Protein AF-A0A3C1FXW2-F1 (afdb_monomer_lite)

Structure (mmCIF, N/CA/C/O backbone):
data_AF-A0A3C1FXW2-F1
#
_entry.id   AF-A0A3C1FXW2-F1
#
loop_
_atom_site.group_PDB
_atom_site.id
_atom_site.type_symbol
_atom_site.label_atom_id
_atom_site.label_alt_id
_atom_site.label_comp_id
_atom_site.label_asym_id
_atom_site.label_entity_id
_atom_site.label_seq_id
_atom_site.pdbx_PDB_ins_code
_atom_site.Cartn_x
_atom_site.Cartn_y
_atom_site.Cartn_z
_atom_site.occupancy
_atom_site.B_iso_or_equiv
_atom_site.auth_seq_id
_atom_site.auth_comp_id
_atom_site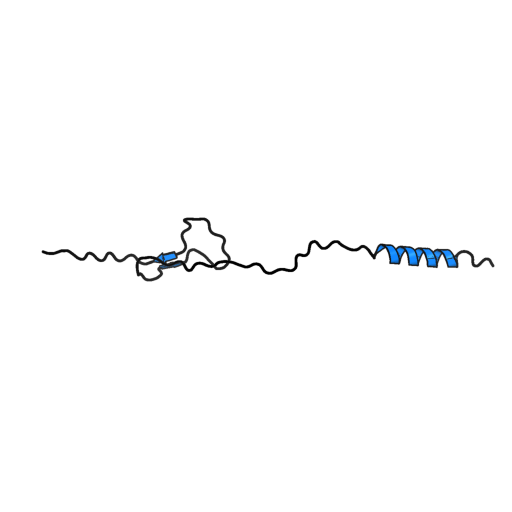.auth_asym_id
_atom_site.auth_atom_id
_atom_site.pdbx_PDB_model_num
ATOM 1 N N . MET A 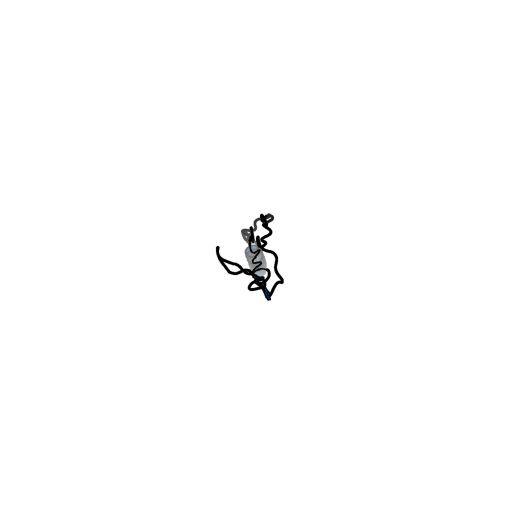1 1 ? 49.275 -19.062 -59.861 1.00 45.16 1 MET A N 1
ATOM 2 C CA . MET A 1 1 ? 48.593 -19.075 -58.544 1.00 45.16 1 MET A CA 1
ATOM 3 C C . MET A 1 1 ? 47.641 -17.881 -58.434 1.00 45.16 1 MET A C 1
ATOM 5 O O . MET A 1 1 ? 48.082 -16.759 -58.230 1.00 45.16 1 MET A O 1
ATOM 9 N N . ARG A 1 2 ? 46.335 -18.093 -58.652 1.00 52.25 2 ARG A N 1
ATOM 10 C CA . ARG A 1 2 ? 45.287 -17.053 -58.607 1.00 52.25 2 ARG A CA 1
ATOM 11 C C . ARG A 1 2 ? 44.810 -16.864 -57.158 1.00 52.25 2 ARG A C 1
ATOM 13 O O . ARG A 1 2 ? 44.041 -17.682 -56.667 1.00 52.25 2 ARG A O 1
ATOM 20 N N . ARG A 1 3 ? 45.189 -15.765 -56.496 1.00 59.00 3 ARG A N 1
ATOM 21 C CA . ARG A 1 3 ? 44.678 -15.344 -55.167 1.00 59.00 3 ARG A CA 1
ATOM 22 C C . ARG A 1 3 ? 43.226 -14.811 -55.212 1.00 59.00 3 ARG A C 1
ATOM 24 O O . ARG A 1 3 ? 42.896 -13.848 -54.533 1.00 59.00 3 ARG A O 1
ATOM 31 N N . ARG A 1 4 ? 42.348 -15.392 -56.042 1.00 58.09 4 ARG A N 1
ATOM 32 C CA . ARG A 1 4 ? 40.985 -14.869 -56.284 1.00 58.09 4 ARG A CA 1
ATOM 33 C C . ARG A 1 4 ? 39.975 -15.190 -55.169 1.00 58.09 4 ARG A C 1
ATOM 35 O O . ARG A 1 4 ? 38.975 -14.496 -55.073 1.00 58.09 4 ARG A O 1
ATOM 42 N N . GLY A 1 5 ? 40.242 -16.189 -54.322 1.00 54.97 5 GLY A N 1
ATOM 43 C CA . GLY A 1 5 ? 39.327 -16.609 -53.246 1.00 54.97 5 GLY A CA 1
ATOM 44 C C . GLY A 1 5 ? 39.441 -15.819 -51.935 1.00 54.97 5 GLY A C 1
ATOM 45 O O . GLY A 1 5 ? 38.533 -15.880 -51.115 1.00 54.97 5 GLY A O 1
ATOM 46 N N . LEU A 1 6 ? 40.523 -15.055 -51.734 1.00 58.22 6 LEU A N 1
ATOM 47 C CA . LEU A 1 6 ? 40.764 -14.358 -50.461 1.00 58.22 6 LEU A CA 1
ATOM 48 C C . LEU A 1 6 ? 39.908 -13.088 -50.303 1.00 58.22 6 LEU A C 1
ATOM 50 O O . LEU A 1 6 ? 39.570 -12.711 -49.188 1.00 58.22 6 LEU A O 1
ATOM 54 N N . GLY A 1 7 ? 39.512 -12.456 -51.415 1.00 63.38 7 GLY A N 1
ATOM 55 C CA . GLY A 1 7 ? 38.665 -11.260 -51.388 1.00 63.38 7 GLY A CA 1
ATOM 56 C C . GLY A 1 7 ? 37.224 -11.547 -50.962 1.00 63.38 7 GLY A C 1
ATOM 57 O O . GLY A 1 7 ? 36.636 -10.747 -50.246 1.00 63.38 7 GLY A O 1
ATOM 58 N N . TRP A 1 8 ? 36.676 -12.703 -51.353 1.00 67.38 8 TRP A N 1
ATOM 59 C CA . TRP A 1 8 ? 35.281 -13.067 -51.071 1.00 67.38 8 TRP A CA 1
ATOM 60 C C . TRP A 1 8 ? 35.042 -13.455 -49.613 1.00 67.38 8 TRP A C 1
ATOM 62 O O . TRP A 1 8 ? 33.988 -13.147 -49.070 1.00 67.38 8 TRP A O 1
ATOM 72 N N . ALA A 1 9 ? 36.028 -14.069 -48.953 1.00 74.12 9 ALA A N 1
ATOM 73 C CA . ALA A 1 9 ? 35.941 -14.367 -47.524 1.00 74.12 9 ALA A CA 1
ATOM 74 C C . ALA A 1 9 ? 35.892 -13.080 -46.675 1.00 74.12 9 ALA A C 1
ATOM 76 O O . ALA A 1 9 ? 35.133 -12.996 -45.707 1.00 74.12 9 ALA A O 1
ATOM 77 N N . GLY A 1 10 ? 36.652 -12.052 -47.075 1.00 80.75 10 GLY A N 1
ATOM 78 C CA . GLY A 1 10 ? 36.655 -10.744 -46.416 1.00 80.75 10 GLY A CA 1
ATOM 79 C C . GLY A 1 10 ? 35.318 -10.013 -46.547 1.00 80.75 10 GLY A C 1
ATOM 80 O O . GLY A 1 10 ? 34.768 -9.558 -45.546 1.00 80.75 10 GLY A O 1
ATOM 81 N N . THR A 1 11 ? 34.747 -9.959 -47.754 1.00 81.75 11 THR A N 1
ATOM 82 C CA . THR A 1 11 ? 33.428 -9.343 -47.969 1.00 81.75 11 THR A CA 1
ATOM 83 C C . THR A 1 11 ? 32.298 -10.099 -47.281 1.00 81.75 11 THR A C 1
ATOM 85 O O . THR A 1 11 ? 31.398 -9.451 -46.752 1.00 81.75 11 THR A O 1
ATOM 88 N 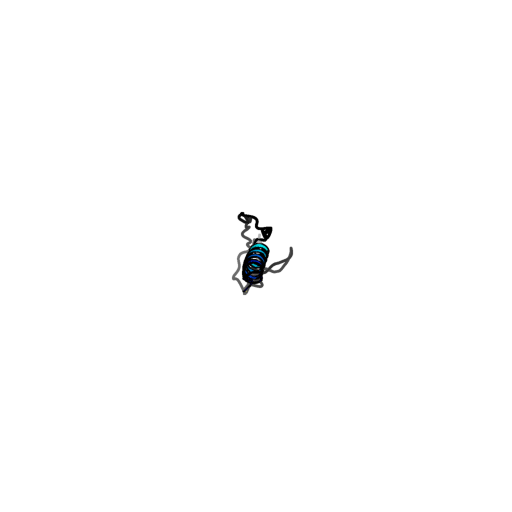N . LEU A 1 12 ? 32.346 -11.436 -47.222 1.00 83.62 12 LEU A N 1
ATOM 89 C CA . LEU A 1 12 ? 31.325 -12.215 -46.511 1.00 83.62 12 LEU A CA 1
ATOM 90 C C . LEU A 1 12 ? 31.331 -11.897 -45.011 1.00 83.62 12 LEU A C 1
ATOM 92 O O . LEU A 1 12 ? 30.284 -11.653 -44.419 1.00 83.62 12 LEU A O 1
ATOM 96 N N . THR A 1 13 ? 32.525 -11.838 -44.418 1.00 83.75 13 THR A N 1
ATOM 97 C CA . THR A 1 13 ? 32.703 -11.535 -42.991 1.00 83.75 13 THR A CA 1
ATOM 98 C C . THR A 1 13 ? 32.226 -10.119 -42.663 1.00 83.75 13 THR A C 1
ATOM 100 O O . THR A 1 13 ? 31.527 -9.911 -41.675 1.00 83.75 13 THR A O 1
ATOM 103 N N . MET A 1 14 ? 32.532 -9.150 -43.531 1.00 82.44 14 MET A N 1
ATOM 104 C CA . MET A 1 14 ? 32.072 -7.765 -43.399 1.00 82.44 14 MET A CA 1
ATOM 105 C C . MET A 1 14 ? 30.540 -7.652 -43.489 1.00 82.44 14 MET A C 1
ATOM 107 O O . MET A 1 14 ? 29.929 -6.919 -42.714 1.00 82.44 14 MET A O 1
ATOM 111 N N . ALA A 1 15 ? 29.907 -8.399 -44.400 1.00 82.50 15 ALA A N 1
ATOM 112 C CA . ALA A 1 15 ? 28.453 -8.414 -44.549 1.00 82.50 15 ALA A CA 1
ATOM 113 C C . ALA A 1 15 ? 27.749 -9.045 -43.333 1.00 82.50 15 ALA A C 1
ATOM 115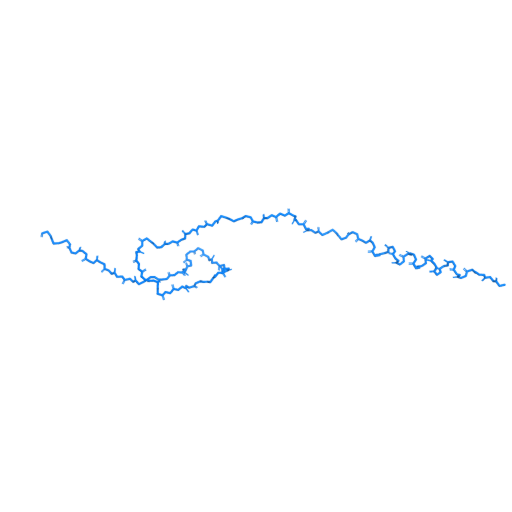 O O . ALA A 1 15 ? 26.746 -8.516 -42.861 1.00 82.50 15 ALA A O 1
ATOM 116 N N . LEU A 1 16 ? 28.310 -10.126 -42.779 1.00 81.81 16 LEU A N 1
ATOM 117 C CA . LEU A 1 16 ? 27.815 -10.771 -41.557 1.00 81.81 16 LEU A CA 1
ATOM 118 C C . LEU A 1 16 ? 27.877 -9.836 -40.339 1.00 81.81 16 LEU A C 1
ATOM 120 O O . LEU A 1 16 ? 26.929 -9.788 -39.558 1.00 81.81 16 LEU A O 1
ATOM 124 N N . LEU A 1 17 ? 28.953 -9.054 -40.204 1.00 82.19 17 LEU A N 1
ATOM 125 C CA . LEU A 1 17 ? 29.093 -8.056 -39.137 1.00 82.19 17 LEU A CA 1
ATOM 126 C C . LEU A 1 17 ? 28.075 -6.910 -39.269 1.00 82.19 17 LEU A C 1
ATOM 128 O O . LEU A 1 17 ? 27.591 -6.400 -38.260 1.00 82.19 17 LEU A O 1
ATOM 132 N N . ALA A 1 18 ? 27.709 -6.527 -40.495 1.00 80.06 18 ALA A N 1
ATOM 133 C CA . ALA A 1 18 ? 26.738 -5.461 -40.740 1.00 80.06 18 ALA A CA 1
ATOM 134 C C . ALA A 1 18 ? 25.289 -5.861 -40.392 1.00 80.06 18 ALA A C 1
ATOM 136 O O . ALA A 1 18 ? 24.505 -5.004 -39.986 1.00 80.06 18 ALA A O 1
ATOM 137 N N . CYS A 1 19 ? 24.931 -7.148 -40.482 1.00 76.06 19 CYS A N 1
ATOM 138 C CA . CYS A 1 19 ? 23.579 -7.633 -40.167 1.00 76.06 19 CYS A CA 1
ATOM 139 C C . CYS A 1 19 ? 23.198 -7.560 -38.675 1.00 76.06 19 CYS A C 1
ATOM 141 O O . CYS A 1 19 ? 22.016 -7.657 -38.362 1.00 76.06 19 CYS A O 1
ATOM 143 N N . GLY A 1 20 ? 24.154 -7.381 -37.755 1.00 71.19 20 GLY A N 1
ATOM 144 C CA . GLY A 1 20 ? 23.873 -7.222 -36.320 1.00 71.19 2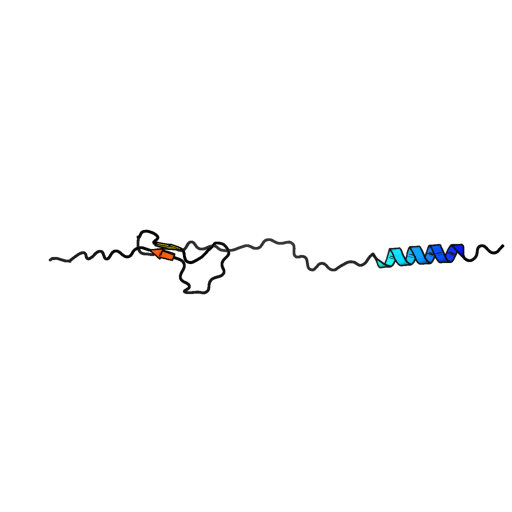0 GLY A CA 1
ATOM 145 C C . GLY A 1 20 ? 23.502 -5.795 -35.899 1.00 71.19 20 GLY A C 1
ATOM 146 O O . GLY A 1 20 ? 23.044 -5.581 -34.779 1.00 71.19 20 GLY A O 1
ATOM 147 N N . CYS A 1 21 ? 23.687 -4.807 -36.780 1.00 75.94 21 CYS A N 1
ATOM 148 C CA . CYS A 1 21 ? 23.390 -3.405 -36.498 1.00 75.94 21 CYS A CA 1
ATOM 149 C C . CYS A 1 21 ? 21.926 -3.084 -36.839 1.00 75.94 21 CYS A C 1
ATOM 151 O O . CYS A 1 21 ? 21.633 -2.312 -37.750 1.00 75.94 21 CYS A O 1
ATOM 153 N N . SER A 1 22 ? 20.986 -3.713 -36.134 1.00 71.94 22 SER A N 1
ATOM 154 C CA . SER A 1 22 ? 19.571 -3.342 -36.198 1.00 71.94 22 SER A CA 1
ATOM 155 C C . SER A 1 22 ? 19.227 -2.456 -35.005 1.00 71.94 22 SER A C 1
ATOM 157 O O . SER A 1 22 ? 19.383 -2.872 -33.856 1.00 71.94 22 SER A O 1
ATOM 159 N N . GLN A 1 23 ? 18.741 -1.239 -35.259 1.00 70.12 23 GLN A N 1
ATOM 160 C CA . GLN A 1 23 ? 18.153 -0.402 -34.214 1.00 70.12 23 GLN A CA 1
ATOM 161 C C . GLN A 1 23 ? 16.867 -1.068 -33.723 1.00 70.12 23 GLN A C 1
ATOM 163 O O . GLN A 1 23 ? 15.834 -1.012 -34.388 1.00 70.12 23 GLN A O 1
ATOM 168 N N . GLN A 1 24 ? 16.934 -1.709 -32.558 1.00 71.50 24 GLN A N 1
ATOM 169 C CA . GLN A 1 24 ? 15.737 -2.149 -31.864 1.00 71.50 24 GLN A CA 1
ATOM 170 C C . GLN A 1 24 ? 15.002 -0.895 -31.393 1.00 71.50 24 GLN A C 1
ATOM 172 O O . GLN A 1 24 ? 15.506 -0.157 -30.545 1.00 71.50 24 GLN A O 1
ATOM 177 N N . THR A 1 25 ? 13.818 -0.637 -31.944 1.00 69.06 25 THR A N 1
ATOM 178 C CA . THR A 1 25 ? 12.910 0.393 -31.440 1.00 69.06 25 THR A CA 1
ATOM 179 C C . THR A 1 25 ? 12.399 -0.057 -30.075 1.00 69.06 25 THR A C 1
ATOM 181 O O . THR A 1 25 ? 11.367 -0.708 -29.935 1.00 69.06 25 THR A O 1
ATOM 184 N N . ALA A 1 26 ? 13.185 0.218 -29.038 1.00 71.81 26 ALA A N 1
ATOM 185 C CA . ALA A 1 26 ? 12.770 -0.026 -27.675 1.00 71.81 26 ALA A CA 1
ATOM 186 C C . ALA A 1 26 ? 11.643 0.962 -27.366 1.00 71.81 26 ALA A C 1
ATOM 188 O O . ALA A 1 26 ? 11.852 2.176 -27.377 1.00 71.81 26 ALA A O 1
ATOM 189 N N . ASN A 1 27 ? 10.441 0.439 -27.127 1.00 74.56 27 ASN A N 1
ATOM 190 C CA . ASN A 1 27 ? 9.281 1.221 -26.711 1.00 74.56 27 ASN A CA 1
ATOM 191 C C . ASN A 1 27 ? 9.448 1.613 -25.228 1.00 74.56 27 ASN A C 1
ATOM 193 O O . ASN A 1 27 ? 8.692 1.193 -24.354 1.00 74.56 27 ASN A O 1
ATOM 197 N N . THR A 1 28 ? 10.533 2.329 -24.940 1.00 78.38 28 THR A N 1
ATOM 198 C CA . THR A 1 28 ? 10.961 2.708 -23.599 1.00 78.38 28 THR A CA 1
ATOM 199 C C . THR A 1 28 ? 10.521 4.135 -23.357 1.00 78.38 28 THR A C 1
ATOM 201 O O . THR A 1 28 ? 11.005 5.070 -23.992 1.00 78.38 28 THR A O 1
ATOM 204 N N . TYR A 1 29 ? 9.606 4.301 -22.416 1.00 80.56 29 TYR A N 1
ATOM 205 C CA . TYR A 1 29 ? 9.160 5.609 -21.974 1.00 80.56 29 TYR A CA 1
ATOM 206 C C . TYR A 1 29 ? 9.995 6.019 -20.767 1.00 80.56 29 TYR A C 1
ATOM 208 O O . TYR A 1 29 ? 10.081 5.284 -19.785 1.00 80.56 29 TYR A O 1
ATOM 216 N N . GLN A 1 30 ? 10.631 7.183 -20.855 1.00 87.00 30 GLN A N 1
ATOM 217 C CA . GLN A 1 30 ? 11.313 7.799 -19.722 1.00 87.00 30 GLN A CA 1
ATOM 218 C C . GLN A 1 30 ? 10.292 8.649 -18.973 1.00 87.00 30 GLN A C 1
ATOM 220 O O . GLN A 1 30 ? 9.787 9.633 -19.511 1.00 87.00 30 GLN A O 1
ATOM 225 N N . GLY A 1 31 ? 9.951 8.246 -17.756 1.00 87.31 31 GLY A N 1
ATOM 226 C CA . GLY A 1 31 ? 8.951 8.933 -16.952 1.00 87.31 31 GLY A CA 1
ATOM 227 C C . GLY A 1 31 ? 8.798 8.299 -15.579 1.00 87.31 31 GLY A C 1
ATOM 228 O O . GLY A 1 31 ? 9.259 7.183 -15.338 1.00 87.31 31 GLY A O 1
ATOM 229 N N . TYR A 1 32 ? 8.153 9.028 -14.677 1.00 91.00 32 TYR A N 1
ATOM 230 C CA . TYR A 1 32 ? 7.816 8.551 -13.344 1.00 91.00 32 TYR A CA 1
ATOM 231 C C . TYR A 1 32 ? 6.303 8.362 -13.239 1.00 91.00 32 TYR A C 1
ATOM 233 O O . TYR A 1 32 ? 5.535 9.123 -13.826 1.00 91.00 32 TYR A O 1
ATOM 241 N N . VAL A 1 33 ? 5.875 7.335 -12.509 1.00 90.44 33 VAL A N 1
ATOM 242 C CA . VAL A 1 33 ? 4.457 7.121 -12.217 1.00 90.44 33 VAL A CA 1
ATOM 243 C C . VAL A 1 33 ? 4.143 7.805 -10.899 1.00 90.44 33 VAL A C 1
ATOM 245 O O . VAL A 1 33 ? 4.617 7.385 -9.844 1.00 90.44 33 VAL A O 1
ATOM 248 N N . GLU A 1 34 ? 3.333 8.852 -10.967 1.00 92.94 34 GLU A N 1
ATOM 249 C CA . GLU A 1 34 ? 2.791 9.512 -9.786 1.00 92.94 34 GLU A CA 1
ATOM 250 C C . GLU A 1 34 ? 1.489 8.838 -9.345 1.00 92.94 34 GLU A C 1
ATOM 252 O O . GLU A 1 34 ? 0.725 8.313 -10.157 1.00 92.94 34 GLU A O 1
ATOM 257 N N . GLY A 1 35 ? 1.251 8.831 -8.035 1.00 91.00 35 GLY A N 1
ATOM 258 C CA . GLY A 1 35 ? 0.034 8.305 -7.434 1.00 91.00 35 GLY A CA 1
ATOM 259 C C . GLY A 1 35 ? -0.479 9.261 -6.369 1.00 91.00 35 GLY A C 1
ATOM 260 O O . GLY A 1 35 ? 0.303 9.800 -5.586 1.00 91.00 35 GLY A O 1
ATOM 261 N N . GLU A 1 36 ? -1.793 9.450 -6.331 1.00 93.44 36 GLU A N 1
ATOM 262 C CA . GLU A 1 36 ? -2.468 10.132 -5.233 1.00 93.44 36 GLU A CA 1
ATOM 263 C C . GLU A 1 36 ? -2.860 9.093 -4.179 1.00 93.44 36 GLU A C 1
ATOM 265 O O . GLU A 1 36 ? -3.559 8.119 -4.469 1.00 93.44 36 GLU A O 1
ATOM 270 N N . PHE A 1 37 ? -2.379 9.277 -2.951 1.00 91.31 37 PHE A N 1
ATOM 271 C CA . PHE A 1 37 ? -2.626 8.345 -1.858 1.00 91.31 37 PHE A CA 1
ATOM 272 C C . PHE A 1 37 ? -3.610 8.941 -0.864 1.00 91.31 37 PHE A C 1
ATOM 274 O O . PHE A 1 37 ? -3.440 10.066 -0.3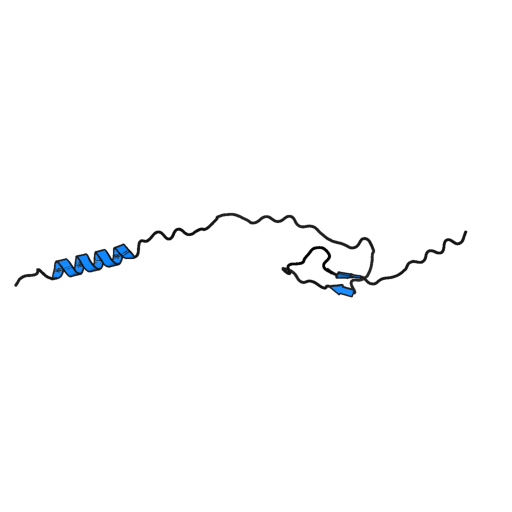98 1.00 91.31 37 PHE A O 1
ATOM 281 N N . VAL A 1 38 ? -4.597 8.136 -0.481 1.00 92.50 38 VAL A N 1
ATOM 282 C CA . VAL A 1 38 ? -5.543 8.476 0.579 1.00 92.50 38 VAL A CA 1
ATOM 283 C C . VAL A 1 38 ? -5.263 7.640 1.818 1.00 92.50 38 VAL A C 1
ATOM 285 O O . VAL A 1 38 ? -5.019 6.434 1.741 1.00 92.50 38 VAL A O 1
ATOM 288 N N . TYR A 1 39 ? -5.329 8.283 2.977 1.00 91.75 39 TYR A N 1
ATOM 289 C CA . TYR A 1 39 ? -5.292 7.598 4.261 1.00 91.75 39 TYR A CA 1
ATOM 290 C C . TYR A 1 39 ? -6.723 7.281 4.683 1.00 91.75 39 TYR A C 1
ATOM 292 O O . TYR A 1 39 ? -7.529 8.183 4.894 1.00 91.75 39 TYR A O 1
ATOM 300 N N . MET A 1 40 ? -7.043 5.993 4.794 1.00 91.25 40 MET A N 1
ATOM 301 C CA . MET A 1 40 ? -8.345 5.540 5.277 1.00 91.25 40 MET A CA 1
ATOM 302 C C . MET A 1 40 ? -8.287 5.197 6.763 1.00 91.25 40 MET A C 1
ATOM 304 O O . MET A 1 40 ? -7.368 4.522 7.223 1.00 91.25 40 MET A O 1
ATOM 308 N N . ALA A 1 41 ? -9.314 5.624 7.492 1.00 93.31 41 ALA A N 1
ATOM 309 C CA . ALA A 1 41 ? -9.533 5.304 8.895 1.00 93.31 41 ALA A CA 1
ATOM 310 C C . ALA A 1 41 ? -11.035 5.117 9.165 1.00 93.31 41 ALA A C 1
ATOM 312 O O . ALA A 1 41 ? -11.881 5.563 8.391 1.00 93.31 41 ALA A O 1
ATOM 313 N N . SER A 1 42 ? -11.362 4.444 10.268 1.00 92.44 42 SER A N 1
ATOM 314 C CA . SER A 1 42 ? -12.739 4.310 10.753 1.00 92.44 42 SER A CA 1
ATOM 315 C C . SER A 1 42 ? -13.202 5.609 11.419 1.00 92.44 42 SER A C 1
ATOM 317 O O . SER A 1 42 ? -12.411 6.280 12.079 1.00 92.44 42 SER A O 1
ATOM 319 N N . SER A 1 43 ? -14.494 5.933 11.312 1.00 92.19 43 SER A N 1
ATOM 320 C CA . SER A 1 43 ? -15.122 7.026 12.077 1.00 92.19 43 SER A CA 1
ATOM 321 C C . SER A 1 43 ? -15.289 6.703 13.567 1.00 92.19 43 SER A C 1
ATOM 323 O O . SER A 1 43 ? -15.529 7.594 14.377 1.00 92.19 43 SER A O 1
ATOM 325 N N . GLN A 1 44 ? -15.173 5.426 13.929 1.00 90.62 44 GLN A N 1
ATOM 326 C CA . GLN A 1 44 ? -15.274 4.922 15.294 1.00 90.62 44 GLN A CA 1
ATOM 327 C C . GLN A 1 44 ? -13.894 4.512 15.806 1.00 90.62 44 GLN A C 1
ATOM 329 O O . GLN A 1 44 ? -13.124 3.880 15.077 1.00 90.62 44 GLN A O 1
ATOM 334 N N . ALA A 1 45 ? -13.615 4.819 17.073 1.00 90.75 45 ALA A N 1
ATOM 335 C CA . ALA A 1 45 ? -12.436 4.321 17.771 1.00 90.75 45 ALA A CA 1
ATOM 336 C C . ALA A 1 45 ? -12.608 2.843 18.162 1.00 90.75 45 ALA A C 1
ATOM 338 O O . ALA A 1 45 ? -13.710 2.406 18.488 1.00 90.75 45 ALA A O 1
ATOM 339 N N . GLY A 1 46 ? -11.509 2.090 18.172 1.00 91.12 46 GLY A N 1
ATOM 340 C CA . GLY A 1 46 ? -11.482 0.695 18.607 1.00 91.12 46 GLY A CA 1
ATOM 341 C C . GLY A 1 46 ? -10.095 0.081 18.439 1.00 91.12 46 GLY A C 1
ATOM 342 O O . GLY A 1 46 ? -9.260 0.613 17.704 1.00 91.12 46 GLY A O 1
ATOM 343 N N . GLN A 1 47 ? -9.836 -1.031 19.127 1.00 94.44 47 GLN A N 1
ATOM 344 C CA . GLN A 1 47 ? -8.597 -1.788 18.951 1.00 94.44 47 GLN A CA 1
ATOM 345 C C . GLN A 1 47 ? -8.648 -2.565 17.631 1.00 94.44 47 GLN A C 1
ATOM 347 O O . GLN A 1 47 ? -9.677 -3.145 17.300 1.00 94.44 47 GLN A O 1
ATOM 352 N N . LEU A 1 48 ? -7.548 -2.596 16.876 1.00 95.06 48 LEU A N 1
ATOM 353 C CA . LEU A 1 48 ? -7.448 -3.415 15.667 1.00 95.06 48 LEU A CA 1
ATOM 354 C C . LEU A 1 48 ? -7.528 -4.903 16.034 1.00 95.06 48 LEU A C 1
ATOM 356 O O . LEU A 1 48 ? -6.703 -5.394 16.801 1.00 95.06 48 LEU A O 1
ATOM 360 N N . VAL A 1 49 ? -8.501 -5.610 15.463 1.00 96.56 49 VAL A N 1
ATOM 361 C CA . VAL A 1 49 ? -8.704 -7.053 15.677 1.00 96.56 49 VAL A CA 1
ATOM 362 C C . VAL A 1 49 ? -8.267 -7.855 14.455 1.00 96.56 49 VAL A C 1
ATOM 364 O O . VAL A 1 49 ? -7.752 -8.959 14.596 1.00 96.56 49 VAL A O 1
ATOM 367 N N . ASN A 1 50 ? -8.444 -7.305 13.251 1.00 96.31 50 ASN A N 1
ATOM 368 C CA . ASN A 1 50 ? -8.051 -7.973 12.015 1.00 96.31 50 ASN A CA 1
ATOM 369 C C . ASN A 1 50 ? -7.542 -6.970 10.974 1.00 96.31 50 ASN A C 1
ATOM 371 O O . ASN A 1 50 ? -8.157 -5.922 10.777 1.00 96.31 50 ASN A O 1
ATOM 375 N N . LEU A 1 51 ? -6.473 -7.331 10.264 1.00 96.94 51 LEU A N 1
ATOM 376 C CA . LEU A 1 51 ? -5.974 -6.627 9.086 1.00 96.94 51 LEU A CA 1
ATOM 377 C C . LEU A 1 51 ? -6.101 -7.567 7.883 1.00 96.94 51 LEU A C 1
ATOM 379 O O . LEU A 1 51 ? -5.335 -8.515 7.742 1.00 96.94 51 LEU A O 1
ATOM 383 N N . ALA A 1 52 ? -7.095 -7.316 7.033 1.00 97.44 52 ALA A N 1
ATOM 384 C CA . ALA A 1 52 ? -7.510 -8.247 5.983 1.00 97.44 52 ALA A CA 1
ATOM 385 C C . ALA A 1 52 ? -6.720 -8.096 4.671 1.00 97.44 52 ALA A C 1
ATOM 387 O O . ALA A 1 52 ? -6.914 -8.873 3.736 1.00 97.44 52 ALA A O 1
ATOM 388 N N . VAL A 1 53 ? -5.844 -7.093 4.586 1.00 97.12 53 VAL A N 1
ATOM 389 C CA . VAL A 1 53 ? -5.082 -6.760 3.379 1.00 97.12 53 VAL A CA 1
ATOM 390 C C . VAL A 1 53 ? -3.597 -6.605 3.672 1.00 97.12 53 VAL A C 1
ATOM 392 O O . VAL A 1 53 ? -3.191 -6.298 4.792 1.00 97.12 53 VAL A O 1
ATOM 395 N N . GLN A 1 54 ? -2.778 -6.775 2.638 1.00 97.31 54 GLN A N 1
ATOM 396 C CA . GLN A 1 54 ? -1.331 -6.585 2.700 1.00 97.31 54 GLN A CA 1
ATOM 397 C C . GLN A 1 54 ? -0.866 -5.494 1.734 1.00 97.31 54 GLN A C 1
ATOM 399 O O . GLN A 1 54 ? -1.553 -5.122 0.780 1.00 97.31 54 GLN A O 1
ATOM 404 N N . ARG A 1 55 ? 0.337 -4.964 1.968 1.00 95.38 55 ARG A N 1
ATOM 405 C CA . ARG A 1 55 ? 0.930 -3.946 1.095 1.00 95.38 55 ARG A CA 1
ATOM 406 C C . ARG A 1 55 ? 1.065 -4.478 -0.337 1.00 95.38 55 ARG A C 1
ATOM 408 O O . ARG A 1 55 ? 1.547 -5.584 -0.547 1.00 95.38 55 ARG A O 1
ATOM 415 N N . GLY A 1 56 ? 0.671 -3.662 -1.315 1.00 95.19 56 GLY A N 1
ATOM 416 C CA . GLY A 1 56 ? 0.716 -4.013 -2.740 1.00 95.19 56 GLY A CA 1
ATOM 417 C C . GLY A 1 56 ? -0.476 -4.844 -3.227 1.00 95.19 56 GLY A C 1
ATOM 418 O O . GLY A 1 56 ? -0.612 -5.061 -4.430 1.00 95.19 56 GLY A O 1
ATOM 419 N N . GLN A 1 57 ? -1.367 -5.274 -2.328 1.00 97.38 57 GLN A N 1
ATOM 420 C CA . GLN A 1 57 ? -2.593 -5.969 -2.702 1.00 97.38 57 GLN A CA 1
ATOM 421 C C . GLN A 1 57 ? -3.553 -5.015 -3.425 1.00 97.38 57 GLN A C 1
ATOM 423 O O . GLN A 1 57 ? -3.876 -3.938 -2.925 1.00 97.38 57 GLN A O 1
ATOM 428 N N . LYS A 1 58 ? -4.039 -5.427 -4.601 1.00 97.00 58 LYS A N 1
ATOM 429 C CA . LYS A 1 58 ? -5.119 -4.728 -5.312 1.00 97.00 58 LYS A CA 1
ATOM 430 C C . LYS A 1 58 ? -6.457 -5.072 -4.661 1.00 97.00 58 LYS A C 1
ATOM 432 O O . LYS A 1 58 ? -6.731 -6.243 -4.403 1.00 97.00 58 LYS A O 1
ATOM 437 N N . VAL A 1 59 ? -7.287 -4.064 -4.424 1.00 95.69 59 VAL A N 1
ATOM 438 C CA . VAL A 1 59 ? -8.607 -4.209 -3.795 1.00 95.69 59 VAL A CA 1
ATOM 439 C C . VAL A 1 59 ? -9.673 -3.522 -4.641 1.00 95.69 59 VAL A C 1
ATOM 441 O O . VAL A 1 59 ? -9.377 -2.584 -5.379 1.00 95.69 59 VAL A O 1
ATOM 444 N N . VAL A 1 60 ? -10.911 -4.003 -4.545 1.00 97.38 60 VAL A N 1
ATOM 445 C CA . VAL A 1 60 ? -12.082 -3.380 -5.178 1.00 97.38 60 VAL A CA 1
ATOM 446 C C . VAL A 1 60 ? -12.794 -2.458 -4.188 1.00 97.38 60 VAL A C 1
ATOM 448 O O . VAL A 1 60 ? -12.607 -2.575 -2.975 1.00 97.38 60 VAL A O 1
ATOM 451 N N . ALA A 1 61 ? -13.627 -1.546 -4.689 1.00 96.19 61 ALA A N 1
ATOM 452 C CA . ALA A 1 61 ? -14.451 -0.700 -3.832 1.00 96.19 61 ALA A CA 1
ATOM 453 C C . ALA A 1 61 ? -15.345 -1.554 -2.912 1.00 96.19 61 ALA A C 1
ATOM 455 O O . ALA A 1 61 ? -15.937 -2.539 -3.350 1.00 96.19 61 ALA A O 1
ATOM 456 N N . GLY A 1 62 ? -15.419 -1.179 -1.632 1.00 95.69 62 GLY A N 1
ATOM 457 C CA . GLY A 1 62 ? -16.173 -1.920 -0.614 1.00 95.69 62 GLY A CA 1
ATOM 458 C C . GLY A 1 62 ? -15.459 -3.146 -0.032 1.00 95.69 62 GLY A C 1
ATOM 459 O O . GLY A 1 62 ? -16.035 -3.827 0.813 1.00 95.69 62 GLY A O 1
ATOM 460 N N . ALA A 1 63 ? -14.218 -3.437 -0.436 1.00 97.12 63 ALA A N 1
ATOM 461 C CA . ALA A 1 63 ? -13.437 -4.509 0.175 1.00 97.12 63 ALA A CA 1
ATOM 462 C C . ALA A 1 63 ? -13.173 -4.246 1.671 1.00 97.12 63 ALA A C 1
ATOM 464 O O . ALA A 1 63 ? -12.882 -3.120 2.079 1.00 97.12 63 ALA A O 1
ATOM 465 N N . LEU A 1 64 ? -13.220 -5.304 2.486 1.00 96.00 64 LEU A N 1
ATOM 466 C CA . LEU A 1 64 ? -12.840 -5.238 3.897 1.00 96.00 64 LEU A CA 1
ATOM 467 C C . LEU A 1 64 ? -11.328 -5.005 4.013 1.00 96.00 64 LEU A C 1
ATOM 469 O O . LEU A 1 64 ? -10.541 -5.844 3.582 1.00 96.00 64 LEU A O 1
ATOM 473 N N . LEU A 1 65 ? -10.927 -3.886 4.619 1.00 96.38 65 LEU A N 1
ATOM 474 C CA . LEU A 1 65 ? -9.511 -3.550 4.815 1.00 96.38 65 LEU A CA 1
ATOM 475 C C . LEU A 1 65 ? -9.017 -3.951 6.209 1.00 96.38 65 LEU A C 1
ATOM 477 O O . LEU A 1 65 ? -7.962 -4.566 6.352 1.00 96.38 65 LEU A O 1
ATOM 481 N N . PHE A 1 66 ? -9.794 -3.633 7.241 1.00 96.44 66 PHE A N 1
ATOM 482 C CA . PHE A 1 66 ? -9.499 -3.967 8.630 1.00 96.44 66 PHE A CA 1
ATOM 483 C C . PHE A 1 66 ? -10.790 -4.038 9.452 1.00 96.44 66 PHE A C 1
ATOM 485 O O . PHE A 1 66 ? -11.817 -3.490 9.053 1.00 96.44 66 PHE A O 1
ATOM 492 N N . ALA A 1 67 ? -10.729 -4.699 10.607 1.00 95.19 67 ALA A N 1
ATOM 493 C CA . ALA A 1 67 ? -11.813 -4.752 11.580 1.00 95.19 67 ALA A CA 1
ATOM 494 C C . ALA A 1 67 ? -11.331 -4.251 12.943 1.00 95.19 67 ALA A C 1
ATOM 496 O O . ALA A 1 67 ? -10.245 -4.621 13.402 1.00 95.19 67 ALA A O 1
ATOM 497 N N . LEU A 1 68 ? -12.155 -3.422 13.581 1.00 94.81 68 LEU A N 1
ATOM 498 C CA . LEU A 1 68 ? -11.935 -2.923 14.935 1.00 94.81 68 LEU A CA 1
ATOM 499 C C . LEU A 1 68 ? -12.833 -3.668 15.929 1.00 94.81 68 LEU A C 1
ATOM 501 O O . LEU A 1 68 ? -13.892 -4.177 15.561 1.00 94.81 68 LEU A O 1
ATOM 505 N N . GLU A 1 69 ? -12.426 -3.699 17.193 1.00 91.62 69 GLU A N 1
ATOM 506 C CA . GLU A 1 69 ? -13.265 -4.153 18.299 1.00 91.62 69 GLU A CA 1
ATOM 507 C C . GLU A 1 69 ? -14.498 -3.241 18.423 1.00 91.62 69 GLU A C 1
ATOM 509 O O . GLU A 1 69 ? -14.375 -2.015 18.449 1.00 91.62 69 GLU A O 1
ATOM 514 N N . TYR A 1 70 ? -15.690 -3.834 18.518 1.00 78.88 70 TYR A N 1
ATOM 515 C CA . TYR A 1 70 ? -16.940 -3.097 18.687 1.00 78.88 70 TYR A CA 1
ATOM 516 C C . TYR A 1 70 ? -17.325 -3.022 20.169 1.00 78.88 70 TYR A C 1
ATOM 518 O O . TYR A 1 70 ? -17.687 -4.032 20.771 1.00 78.88 70 TYR A O 1
ATOM 526 N N . LYS A 1 71 ? -17.285 -1.818 20.753 1.00 68.44 71 LYS A N 1
ATOM 527 C CA . LYS A 1 71 ? -17.860 -1.536 22.078 1.00 68.44 71 LYS A CA 1
ATOM 528 C C . LYS A 1 71 ? -19.029 -0.569 21.935 1.00 68.44 71 LYS A C 1
ATOM 530 O O . LYS A 1 71 ? -18.837 0.602 21.618 1.00 68.44 71 LYS A O 1
ATOM 535 N N . VAL A 1 72 ? -20.244 -1.052 22.192 1.00 63.47 72 VAL A N 1
ATOM 536 C CA . VAL A 1 72 ? -21.434 -0.198 22.302 1.00 63.47 72 VAL A CA 1
ATOM 537 C C . VAL A 1 72 ? -21.286 0.678 23.539 1.00 63.47 72 VAL A C 1
ATOM 539 O O . VAL A 1 72 ? -21.266 0.170 24.657 1.00 63.47 72 VAL A O 1
ATOM 542 N N . ASN A 1 73 ? -21.222 1.995 23.359 1.00 58.50 73 ASN A N 1
ATOM 543 C CA . ASN A 1 73 ? -21.395 2.931 24.464 1.00 58.50 73 ASN A CA 1
ATOM 544 C C . ASN A 1 73 ? -22.873 3.332 24.554 1.00 58.50 73 ASN A C 1
ATOM 546 O O . ASN A 1 73 ? -23.312 4.276 23.897 1.00 58.50 73 ASN A O 1
ATOM 550 N N . SER A 1 74 ? -23.656 2.604 25.349 1.00 49.69 74 SER A N 1
ATOM 551 C CA . SER A 1 74 ? -25.025 2.989 25.684 1.00 49.69 74 SER A CA 1
ATOM 552 C C . SER A 1 74 ? -24.997 4.079 26.758 1.00 49.69 74 SER A C 1
ATOM 554 O O . SER A 1 74 ? -25.143 3.799 27.948 1.00 49.69 74 SER A O 1
ATOM 556 N N . ARG A 1 75 ? -24.816 5.342 26.347 1.00 58.25 75 ARG A N 1
ATOM 557 C CA . ARG A 1 75 ? -25.224 6.484 27.175 1.00 58.25 75 ARG A CA 1
ATOM 558 C C . ARG A 1 75 ? -26.746 6.454 27.273 1.00 58.25 75 ARG A C 1
ATOM 560 O O . ARG A 1 75 ? -27.443 6.971 26.405 1.00 58.25 75 ARG A O 1
ATOM 567 N N . SER A 1 76 ? -27.248 5.813 28.320 1.00 48.44 76 SER A N 1
ATOM 568 C CA . SER A 1 76 ? -28.619 5.973 28.780 1.00 48.44 76 SER A CA 1
ATOM 569 C C . SER A 1 76 ? -28.858 7.456 29.051 1.00 48.44 76 SER A C 1
ATOM 571 O O . SER A 1 76 ? -28.316 8.015 30.006 1.00 48.44 76 SER A O 1
ATOM 573 N N . ILE A 1 77 ? -29.655 8.099 28.201 1.00 60.09 77 ILE A N 1
ATOM 574 C CA . ILE A 1 77 ? -30.354 9.320 28.582 1.00 60.09 77 ILE A CA 1
ATOM 575 C C . ILE A 1 77 ? -31.334 8.899 29.678 1.00 60.09 77 ILE A C 1
ATOM 577 O O . ILE A 1 77 ? -32.402 8.369 29.392 1.00 60.09 77 ILE A O 1
ATOM 581 N N . GLN A 1 78 ? -30.927 9.077 30.932 1.00 54.22 78 GLN A N 1
ATOM 582 C CA . GLN A 1 78 ? -31.846 9.171 32.055 1.00 54.22 78 GLN A CA 1
ATOM 583 C C . GLN A 1 78 ? -32.080 10.672 32.251 1.00 54.22 78 GLN A C 1
ATOM 585 O O . GLN A 1 78 ? -31.180 11.385 32.695 1.00 54.22 78 GLN A O 1
ATOM 590 N N . THR A 1 79 ? -33.230 11.152 31.779 1.00 54.97 79 THR A N 1
ATOM 591 C CA . THR A 1 79 ? -33.806 12.441 32.193 1.00 54.97 79 THR A CA 1
ATOM 592 C C . THR A 1 79 ? -34.629 12.207 33.448 1.00 54.97 79 THR A C 1
ATOM 594 O O . THR A 1 79 ? -35.242 11.117 33.529 1.00 54.97 79 THR A O 1
#

Foldseek 3Di:
DDPPPPVVVVVVVVVVVVVVPDPDPPPDDPDDDDDDDDDDDDPDDFAWPFAPDDPPDDDDPPDDGTDGDDDDDPPPPDD

Sequence (79 aa):
MRRRGLGWAGTLTMALLACGCSQQTANTYQGYVEGEFVYMASSQAGQLVNLAVQRGQKVVAGALLFALEYKVNSRSIQT

pLDDT: mean 81.47, std 15.09, range [45.16, 97.44]

Radius of gyration: 35.24 Å; chains: 1; bounding box: 82×32×91 Å

Secondary structure (DSSP, 8-state):
---TTHHHHHHHHHHHHHTT----------------------SS---EEEE---TT----TT---EEE-----------